Protein AF-A0A3N5RIR8-F1 (afdb_monomer_lite)

Structure (mmCIF, N/CA/C/O backbone):
data_AF-A0A3N5RIR8-F1
#
_entry.id   AF-A0A3N5RIR8-F1
#
loop_
_atom_site.group_PDB
_atom_site.id
_atom_site.type_symbol
_atom_site.label_atom_id
_atom_site.label_alt_id
_atom_site.label_comp_id
_atom_site.label_asym_id
_atom_site.label_entity_id
_atom_site.label_seq_id
_atom_site.pdbx_PDB_ins_code
_atom_site.Cartn_x
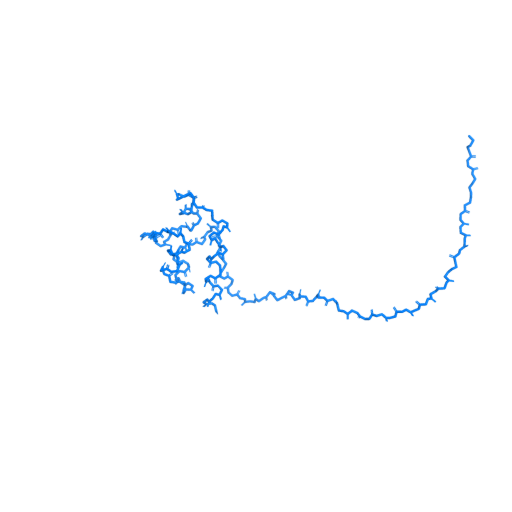_atom_site.Cartn_y
_atom_site.Cartn_z
_atom_site.occupancy
_atom_site.B_iso_or_equiv
_atom_site.auth_seq_id
_atom_site.auth_comp_id
_atom_site.auth_asym_id
_atom_site.auth_atom_id
_atom_site.pdbx_PDB_model_num
ATOM 1 N N . MET A 1 1 ? 22.338 10.396 70.751 1.00 48.44 1 MET A N 1
ATOM 2 C CA . MET A 1 1 ? 22.856 9.198 71.443 1.00 48.44 1 MET A CA 1
ATOM 3 C C . MET A 1 1 ? 22.903 8.098 70.391 1.00 48.44 1 MET A C 1
ATOM 5 O O . MET A 1 1 ? 21.846 7.631 70.004 1.00 48.44 1 MET A O 1
ATOM 9 N N . VAL A 1 2 ? 23.935 8.100 69.550 1.00 46.50 2 VAL A N 1
ATOM 10 C CA . VAL A 1 2 ? 25.085 7.170 69.574 1.00 46.50 2 VAL A CA 1
ATOM 11 C C . VAL A 1 2 ? 24.690 5.695 69.788 1.00 46.50 2 VAL A C 1
ATOM 13 O O . VAL A 1 2 ? 24.258 5.315 70.871 1.00 46.50 2 VAL A O 1
ATOM 16 N N . ASP A 1 3 ? 24.772 4.958 68.679 1.00 57.19 3 ASP A N 1
ATOM 17 C CA . ASP A 1 3 ? 25.299 3.601 68.442 1.00 57.19 3 ASP A CA 1
ATOM 18 C C . ASP A 1 3 ? 25.165 2.472 69.490 1.00 57.19 3 ASP A C 1
ATOM 20 O O . ASP A 1 3 ? 25.750 2.565 70.566 1.00 57.19 3 ASP A O 1
ATOM 24 N N . PHE A 1 4 ? 24.561 1.331 69.083 1.00 49.72 4 PHE A N 1
ATOM 25 C CA . PHE A 1 4 ? 24.947 -0.058 69.459 1.00 49.72 4 PHE A CA 1
ATOM 26 C C . PHE A 1 4 ? 24.170 -1.119 68.603 1.00 49.72 4 PHE A C 1
ATOM 28 O O . PHE A 1 4 ? 22.953 -1.185 68.725 1.00 49.72 4 PHE A O 1
ATOM 35 N N . ILE A 1 5 ? 24.749 -1.812 67.591 1.00 60.72 5 ILE A N 1
ATOM 36 C CA . ILE A 1 5 ? 25.479 -3.130 67.600 1.00 60.72 5 ILE A CA 1
ATOM 37 C C . ILE A 1 5 ? 24.543 -4.382 67.401 1.00 60.72 5 ILE A C 1
ATOM 39 O O . ILE A 1 5 ? 23.344 -4.248 67.605 1.00 60.72 5 ILE A O 1
ATOM 43 N N . PRO A 1 6 ? 24.977 -5.546 66.834 1.00 60.19 6 PRO A N 1
ATOM 44 C CA . PRO A 1 6 ? 24.784 -5.906 65.424 1.00 60.19 6 PRO A CA 1
ATOM 45 C C . PRO A 1 6 ? 24.237 -7.361 65.248 1.00 60.19 6 PRO A C 1
ATOM 47 O O . PRO A 1 6 ? 23.885 -8.038 66.204 1.00 60.19 6 PRO A O 1
ATOM 50 N N . SER A 1 7 ? 24.249 -7.858 64.006 1.00 48.38 7 SER A N 1
ATOM 51 C CA . SER A 1 7 ? 24.489 -9.257 63.586 1.00 48.38 7 SER A CA 1
ATOM 52 C C . SER A 1 7 ? 23.779 -10.456 64.249 1.00 48.38 7 SER A C 1
ATOM 54 O O . SER A 1 7 ? 24.130 -10.902 65.332 1.00 48.38 7 SER A O 1
ATOM 56 N N . LYS A 1 8 ? 23.029 -11.145 63.371 1.00 57.38 8 LYS A N 1
ATOM 57 C CA . LYS A 1 8 ? 23.027 -12.603 63.108 1.00 57.38 8 LYS A CA 1
ATOM 58 C C . LYS A 1 8 ? 22.589 -13.562 64.226 1.00 57.38 8 LYS A C 1
ATOM 60 O O . LYS A 1 8 ? 23.306 -13.751 65.198 1.00 57.38 8 LYS A O 1
ATOM 65 N N . LYS A 1 9 ? 21.577 -14.391 63.913 1.00 55.19 9 LYS A N 1
ATOM 66 C CA . LYS A 1 9 ? 21.729 -15.823 63.539 1.00 55.19 9 LYS A CA 1
ATOM 67 C C . LYS A 1 9 ? 20.352 -16.507 63.452 1.00 55.19 9 LYS A C 1
ATOM 69 O O . LYS A 1 9 ? 19.616 -16.537 64.426 1.00 55.19 9 LYS A O 1
ATOM 74 N N . GLY A 1 10 ? 20.046 -17.095 62.300 1.00 44.72 10 GLY A N 1
ATOM 75 C CA . GLY A 1 10 ? 18.903 -17.990 62.072 1.00 44.72 10 GLY A CA 1
ATOM 76 C C . GLY A 1 10 ? 19.068 -18.579 60.674 1.00 44.72 10 GLY A C 1
ATOM 77 O O . GLY A 1 10 ? 18.750 -17.919 59.699 1.00 44.72 10 GLY A O 1
ATOM 78 N N . SER A 1 11 ? 19.964 -19.552 60.520 1.00 46.78 11 SER A N 1
ATOM 79 C CA . SER A 1 11 ? 19.652 -20.985 60.542 1.00 46.78 11 SER A CA 1
ATOM 80 C C . SER A 1 11 ? 18.705 -21.361 59.405 1.00 46.78 11 SER A C 1
ATOM 82 O O . SER A 1 11 ? 17.489 -21.282 59.541 1.00 46.78 11 SER A O 1
ATOM 84 N N . GLU A 1 12 ? 19.311 -21.804 58.303 1.00 45.84 12 GLU A N 1
ATOM 85 C CA . GLU A 1 12 ? 18.702 -22.756 57.376 1.00 45.84 12 GLU A CA 1
ATOM 86 C C . GLU A 1 12 ? 18.089 -23.921 58.169 1.00 45.84 12 GLU A C 1
ATOM 88 O O . GLU A 1 12 ? 18.607 -24.331 59.216 1.00 45.84 12 GLU A O 1
ATOM 93 N N . PRO A 1 13 ? 16.964 -24.437 57.671 1.00 55.44 13 PRO A N 1
ATOM 94 C CA . PRO A 1 13 ? 17.111 -25.633 56.861 1.00 55.44 13 PRO A CA 1
ATOM 95 C C . PRO A 1 13 ? 16.577 -25.436 55.445 1.00 55.44 13 PRO A C 1
ATOM 97 O O . PRO A 1 13 ? 15.447 -25.005 55.224 1.00 55.44 13 PRO A O 1
ATOM 100 N N . VAL A 1 14 ? 17.410 -25.837 54.490 1.00 51.22 14 VAL A N 1
ATOM 101 C CA . VAL A 1 14 ? 16.980 -26.283 53.170 1.00 51.22 14 VAL A CA 1
ATOM 102 C C . VAL A 1 14 ? 16.006 -27.456 53.323 1.00 51.22 14 VAL A C 1
ATOM 104 O O . VAL A 1 14 ? 16.292 -28.418 54.039 1.00 51.22 14 VAL A O 1
ATOM 107 N N . PRO A 1 15 ? 14.876 -27.420 52.615 1.00 57.38 15 PRO A N 1
ATOM 108 C CA . PRO A 1 15 ? 14.462 -28.616 51.910 1.00 57.38 15 PRO A CA 1
ATOM 109 C C . PRO A 1 15 ? 14.596 -28.378 50.412 1.00 57.38 15 PRO A C 1
ATOM 111 O O . PRO A 1 15 ? 14.015 -27.462 49.834 1.00 57.38 15 PRO A O 1
ATOM 114 N N . ALA A 1 16 ? 15.393 -29.244 49.796 1.00 57.44 16 ALA A N 1
ATOM 115 C CA . ALA A 1 16 ? 15.375 -29.475 48.371 1.00 57.44 16 ALA A CA 1
ATOM 116 C C . ALA A 1 16 ? 13.930 -29.728 47.913 1.00 57.44 16 ALA A C 1
ATOM 118 O O . ALA A 1 16 ? 13.310 -30.704 48.328 1.00 57.44 16 ALA A O 1
ATOM 119 N N . SER A 1 17 ? 13.422 -28.871 47.033 1.00 55.00 17 SER A N 1
ATOM 120 C CA . SER A 1 17 ? 12.348 -29.237 46.121 1.00 55.00 17 SER A CA 1
ATOM 121 C C . SER A 1 17 ? 12.812 -28.868 44.728 1.00 55.00 17 SER A C 1
ATOM 123 O O . SER A 1 17 ? 12.805 -27.713 44.311 1.00 55.00 17 SER A O 1
ATOM 125 N N . VAL A 1 18 ? 13.322 -29.893 44.065 1.00 57.09 18 VAL A N 1
ATOM 126 C CA . VAL A 1 18 ? 13.576 -29.916 42.638 1.00 57.09 18 VAL A CA 1
ATOM 127 C C . VAL A 1 18 ? 12.220 -29.776 41.954 1.00 57.09 18 VAL A C 1
ATOM 129 O O . VAL A 1 18 ? 11.382 -30.658 42.103 1.00 57.09 18 VAL A O 1
ATOM 132 N N . GLU A 1 19 ? 12.015 -28.721 41.176 1.00 48.31 19 GLU A N 1
ATOM 133 C CA . GLU A 1 19 ? 11.225 -28.872 39.961 1.00 48.31 19 GLU A CA 1
ATOM 134 C C . GLU A 1 19 ? 11.980 -28.225 38.809 1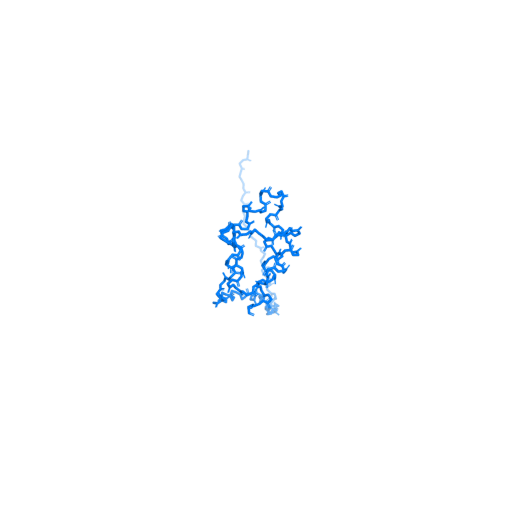.00 48.31 19 GLU A C 1
ATOM 136 O O . GLU A 1 19 ? 12.425 -27.077 38.845 1.00 48.31 19 GLU A O 1
ATOM 141 N N . VAL A 1 20 ? 12.238 -29.083 37.838 1.00 49.81 20 VAL A N 1
ATOM 142 C CA . VAL A 1 20 ? 12.987 -28.825 36.630 1.00 49.81 20 VAL A CA 1
ATOM 143 C C . VAL A 1 20 ? 12.105 -27.991 35.703 1.00 49.81 20 VAL A C 1
ATOM 145 O O . VAL A 1 20 ? 10.924 -28.268 35.540 1.00 49.81 20 VAL A O 1
ATOM 148 N N . GLN A 1 21 ? 12.735 -26.980 35.115 1.00 51.75 21 GLN A N 1
ATOM 149 C CA . GLN A 1 21 ? 12.305 -26.111 34.017 1.00 51.75 21 GLN A CA 1
ATOM 150 C C . GLN A 1 21 ? 11.335 -26.768 33.004 1.00 51.75 21 GLN A C 1
ATOM 152 O O . GLN A 1 21 ? 11.463 -27.951 32.687 1.00 51.75 21 GLN A O 1
ATOM 157 N N . PRO A 1 22 ? 10.509 -25.948 32.336 1.00 48.28 22 PRO A N 1
ATOM 158 C CA . PRO A 1 22 ? 11.015 -25.447 31.065 1.00 48.28 22 PRO A CA 1
ATOM 159 C C . PRO A 1 22 ? 11.069 -23.922 31.031 1.00 48.28 22 PRO A C 1
ATOM 161 O O . PRO A 1 22 ? 10.079 -23.218 31.203 1.00 48.28 22 PRO A O 1
ATOM 164 N N . VAL A 1 23 ? 12.265 -23.434 30.732 1.00 49.91 23 VAL A N 1
ATOM 165 C CA . VAL A 1 23 ? 12.447 -22.215 29.961 1.00 49.91 23 VAL A CA 1
ATOM 166 C C . VAL A 1 23 ? 11.740 -22.412 28.614 1.00 49.91 23 VAL A C 1
ATOM 168 O O . VAL A 1 23 ? 12.066 -23.360 27.900 1.00 49.91 23 VAL A O 1
ATOM 171 N N . PRO A 1 24 ? 10.813 -21.546 28.197 1.00 50.19 24 PRO A N 1
ATOM 172 C CA . PRO A 1 24 ? 10.799 -21.165 26.793 1.00 50.19 24 PRO A CA 1
ATOM 173 C C . PRO A 1 24 ? 12.074 -20.308 26.613 1.00 50.19 24 PRO A C 1
ATOM 175 O O . PRO A 1 24 ? 12.214 -19.298 27.285 1.00 50.19 24 PRO A O 1
ATOM 178 N N . THR A 1 25 ? 13.123 -20.613 25.841 1.00 49.41 25 THR A N 1
ATOM 179 C CA . THR A 1 25 ? 13.254 -21.423 24.619 1.00 49.41 25 THR A CA 1
ATOM 180 C C . THR A 1 25 ? 12.018 -21.374 23.727 1.00 49.41 25 THR A C 1
ATOM 182 O O . THR A 1 25 ? 11.557 -22.369 23.188 1.00 49.41 25 THR A O 1
ATOM 185 N N . GLU A 1 26 ? 11.524 -20.165 23.498 1.00 47.12 26 GLU A N 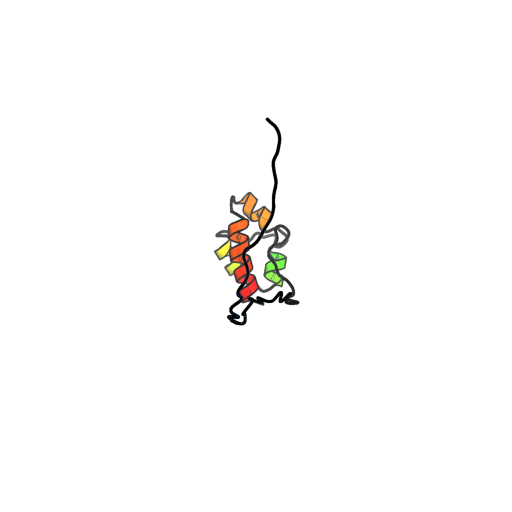1
ATOM 186 C CA . GLU A 1 26 ? 11.403 -19.732 22.108 1.00 47.12 26 GLU A CA 1
ATOM 187 C C . GLU A 1 26 ? 12.758 -19.104 21.785 1.00 47.12 26 GLU A C 1
ATOM 189 O O . GLU A 1 26 ? 13.088 -18.008 22.214 1.00 47.12 26 GLU A O 1
ATOM 194 N N . LYS A 1 27 ? 13.722 -19.926 21.369 1.00 43.44 27 LYS A N 1
ATOM 195 C CA . LYS A 1 27 ? 14.051 -20.022 19.951 1.00 43.44 27 LYS A CA 1
ATOM 196 C C . LYS A 1 27 ? 14.113 -18.624 19.347 1.00 43.44 27 LYS A C 1
ATOM 198 O O . LYS A 1 27 ? 13.222 -18.199 18.625 1.00 43.44 27 LYS A O 1
ATOM 203 N N . GLU A 1 28 ? 15.263 -17.998 19.556 1.00 47.22 28 GLU A N 1
ATOM 204 C CA . GLU A 1 28 ? 15.963 -17.307 18.481 1.00 47.22 28 GLU A CA 1
ATOM 205 C C . GLU A 1 28 ? 16.139 -18.297 17.314 1.00 47.22 28 GLU A C 1
ATOM 207 O O . GLU A 1 28 ? 17.202 -18.853 17.066 1.00 47.22 28 GLU A O 1
ATOM 212 N N . THR A 1 29 ? 15.047 -18.604 16.619 1.00 39.09 29 THR A N 1
ATOM 213 C CA . THR A 1 29 ? 15.109 -18.949 15.213 1.00 39.09 29 THR A CA 1
ATOM 214 C C . THR A 1 29 ? 15.220 -17.599 14.536 1.00 39.09 29 THR A C 1
ATOM 216 O O . THR A 1 29 ? 14.236 -16.985 14.149 1.00 39.09 29 THR A O 1
ATOM 219 N N . HIS A 1 30 ? 16.458 -17.109 14.452 1.00 43.44 30 HIS A N 1
ATOM 220 C CA . HIS A 1 30 ? 16.863 -16.327 13.298 1.00 43.44 30 HIS A CA 1
ATOM 221 C C . HIS A 1 30 ? 16.746 -17.315 12.141 1.00 43.44 30 HIS A C 1
ATOM 223 O O . HIS A 1 30 ? 17.699 -18.004 11.776 1.00 43.44 30 HIS A O 1
ATOM 229 N N . THR A 1 31 ? 15.509 -17.516 11.687 1.00 40.53 31 THR A N 1
ATOM 230 C CA . THR A 1 31 ? 15.246 -18.069 10.382 1.00 40.53 31 THR A CA 1
ATOM 231 C C . THR A 1 31 ? 16.089 -17.199 9.479 1.00 40.53 31 THR A C 1
ATOM 233 O O . THR A 1 31 ? 15.938 -15.978 9.445 1.00 40.53 31 THR A O 1
ATOM 236 N N . GLU A 1 32 ? 16.995 -17.826 8.752 1.00 43.38 32 GLU A N 1
ATOM 237 C CA . GLU A 1 32 ? 17.477 -17.315 7.480 1.00 43.38 32 GLU A CA 1
ATOM 238 C C . GLU A 1 32 ? 16.280 -17.310 6.502 1.00 43.38 32 GLU A C 1
ATOM 240 O O . GLU A 1 32 ? 16.315 -17.904 5.432 1.00 43.38 32 GLU A O 1
ATOM 245 N N . SER A 1 33 ? 15.159 -16.712 6.920 1.00 45.69 33 SER A N 1
ATOM 246 C CA . SER A 1 33 ? 14.090 -16.293 6.046 1.00 45.69 33 SER A CA 1
ATOM 247 C C . SER A 1 33 ? 14.695 -15.136 5.296 1.00 45.69 33 SER A C 1
ATOM 249 O O . SER A 1 33 ? 15.361 -14.257 5.850 1.00 45.69 33 SER A O 1
ATOM 251 N N . THR A 1 34 ? 14.521 -15.178 3.997 1.00 50.12 34 THR A N 1
ATOM 252 C CA . THR A 1 34 ? 14.858 -14.074 3.124 1.00 50.12 34 THR A CA 1
ATOM 253 C C . THR A 1 34 ? 13.876 -12.969 3.502 1.00 50.12 34 THR A C 1
ATOM 255 O O . THR A 1 34 ? 12.821 -12.912 2.901 1.00 50.12 34 THR A O 1
ATOM 258 N N . ASP A 1 35 ? 14.161 -12.219 4.577 1.00 60.91 35 ASP A N 1
ATOM 259 C CA . ASP A 1 35 ? 13.212 -11.444 5.393 1.00 60.91 35 ASP A CA 1
ATOM 260 C C . ASP A 1 35 ? 12.544 -10.360 4.542 1.00 60.91 35 ASP A C 1
ATOM 262 O O . ASP A 1 35 ? 12.963 -9.194 4.506 1.00 60.91 35 ASP A O 1
ATOM 266 N N . ARG A 1 36 ? 11.523 -10.785 3.792 1.00 79.44 36 ARG A N 1
ATOM 267 C CA . ARG A 1 36 ? 10.649 -9.978 2.950 1.00 79.44 36 ARG A CA 1
ATOM 268 C C . ARG A 1 36 ? 9.732 -9.201 3.886 1.00 79.44 36 ARG A C 1
ATOM 270 O O . ARG A 1 36 ? 8.539 -9.447 4.023 1.00 79.44 36 ARG A O 1
ATOM 277 N N . MET A 1 37 ? 10.347 -8.296 4.640 1.00 84.75 37 MET A N 1
ATOM 278 C CA . MET A 1 37 ? 9.661 -7.487 5.625 1.00 84.75 37 MET A CA 1
ATOM 279 C C . MET A 1 37 ? 9.280 -6.141 5.030 1.00 84.75 37 MET A C 1
ATOM 281 O O . MET A 1 37 ? 10.146 -5.364 4.608 1.00 84.75 37 MET A O 1
ATOM 285 N N . VAL A 1 38 ? 7.986 -5.841 5.087 1.00 88.56 38 VAL A N 1
ATOM 286 C CA . VAL A 1 38 ? 7.392 -4.589 4.630 1.00 88.56 38 VAL A CA 1
ATOM 287 C C . VAL A 1 38 ? 7.866 -3.455 5.535 1.00 88.56 38 VAL A C 1
ATOM 289 O O . VAL A 1 38 ? 7.420 -3.264 6.668 1.00 88.56 38 VAL A O 1
ATOM 292 N N . LYS A 1 39 ? 8.820 -2.678 5.031 1.00 88.00 39 LYS A N 1
ATOM 293 C CA . LYS A 1 39 ? 9.413 -1.522 5.710 1.00 88.00 39 LYS A CA 1
ATOM 294 C C . LYS A 1 39 ? 8.914 -0.246 5.044 1.00 88.00 39 LYS A C 1
ATOM 296 O O . LYS A 1 39 ? 8.409 -0.253 3.931 1.00 88.00 39 LYS A O 1
ATOM 301 N N . GLY A 1 40 ? 9.123 0.905 5.680 1.00 82.94 40 GLY A N 1
ATOM 302 C CA . GLY A 1 40 ? 8.754 2.196 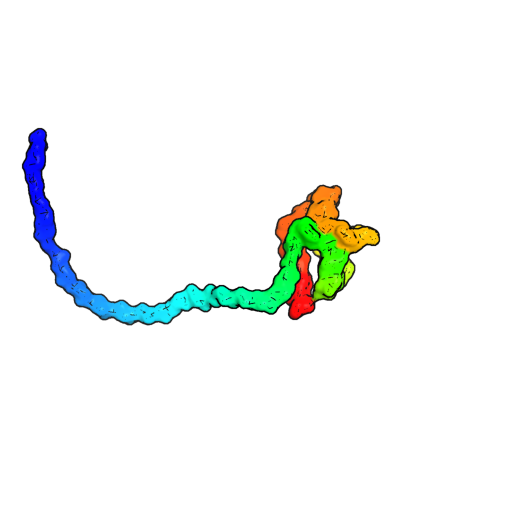5.076 1.00 82.94 40 GLY A CA 1
ATOM 303 C C . GLY A 1 40 ? 9.492 2.531 3.768 1.00 82.94 40 GLY A C 1
ATOM 304 O O . GLY A 1 40 ? 9.143 3.509 3.118 1.00 82.94 40 GLY A O 1
ATOM 305 N N . LYS A 1 41 ? 10.515 1.737 3.418 1.00 87.69 41 LYS A N 1
ATOM 306 C CA . LYS A 1 41 ? 11.271 1.787 2.160 1.00 87.69 41 LYS A CA 1
ATOM 307 C C . LYS A 1 41 ? 10.811 0.749 1.120 1.00 87.69 41 LYS A C 1
ATOM 309 O O . LYS A 1 41 ? 11.368 0.722 0.031 1.00 87.69 41 LYS A O 1
ATOM 314 N N . THR A 1 42 ? 9.874 -0.126 1.483 1.00 90.94 42 THR A N 1
ATOM 315 C CA . THR A 1 42 ? 9.300 -1.136 0.591 1.00 90.94 42 THR A CA 1
ATOM 316 C C . THR A 1 42 ? 8.411 -0.430 -0.420 1.00 90.94 42 THR A C 1
ATOM 318 O O . THR A 1 42 ? 7.615 0.451 -0.070 1.00 90.94 42 THR A O 1
ATOM 321 N N . THR A 1 43 ? 8.599 -0.781 -1.682 1.00 93.06 43 THR A N 1
ATOM 322 C CA . THR A 1 43 ? 7.804 -0.290 -2.804 1.00 93.06 43 THR A CA 1
ATOM 323 C C . THR A 1 43 ? 6.766 -1.331 -3.180 1.00 93.06 43 THR A C 1
ATOM 325 O O . THR A 1 43 ? 6.876 -2.496 -2.802 1.00 93.06 43 THR A O 1
ATOM 328 N N . PHE A 1 44 ? 5.757 -0.933 -3.947 1.00 90.88 44 PHE A N 1
ATOM 329 C CA . PHE A 1 44 ? 4.816 -1.910 -4.485 1.00 90.88 44 PHE A CA 1
ATOM 330 C C . PHE A 1 44 ? 5.504 -2.918 -5.411 1.00 90.88 44 PHE A C 1
ATOM 332 O O . PHE A 1 44 ? 5.164 -4.090 -5.374 1.00 90.88 44 PHE A O 1
ATOM 339 N N . ALA A 1 45 ? 6.523 -2.496 -6.163 1.00 91.19 45 ALA A N 1
ATOM 340 C CA . ALA A 1 45 ? 7.346 -3.370 -6.993 1.00 91.19 45 ALA A CA 1
ATOM 341 C C . ALA A 1 45 ? 7.969 -4.505 -6.174 1.00 91.19 45 ALA A C 1
ATOM 343 O O . ALA A 1 45 ? 7.869 -5.650 -6.583 1.00 91.19 45 ALA A O 1
ATOM 344 N N . ASP A 1 46 ? 8.524 -4.196 -5.000 1.00 91.19 46 ASP A N 1
ATOM 345 C CA . ASP A 1 46 ? 9.113 -5.184 -4.091 1.00 91.19 46 ASP A CA 1
ATOM 346 C C . ASP A 1 46 ? 8.047 -6.202 -3.636 1.00 91.19 46 ASP A C 1
ATOM 348 O O . ASP A 1 46 ? 8.268 -7.403 -3.714 1.00 91.19 46 ASP A O 1
ATOM 352 N N . LEU A 1 47 ? 6.832 -5.749 -3.294 1.00 89.06 47 LEU A N 1
ATOM 353 C CA . LEU A 1 47 ? 5.712 -6.640 -2.942 1.00 89.06 47 LEU A CA 1
ATOM 354 C C . LEU A 1 47 ? 5.277 -7.544 -4.107 1.00 89.06 47 LEU A C 1
ATOM 356 O O . LEU A 1 47 ? 5.014 -8.729 -3.901 1.00 89.06 47 LEU A O 1
ATOM 360 N N . LEU A 1 48 ? 5.226 -7.001 -5.325 1.00 89.38 48 LEU A N 1
ATOM 361 C CA . LEU A 1 48 ? 4.912 -7.763 -6.536 1.00 89.38 48 LEU A CA 1
ATOM 362 C C . LEU A 1 48 ? 6.019 -8.773 -6.865 1.00 89.38 48 LEU A C 1
ATOM 364 O O . LEU A 1 48 ? 5.730 -9.918 -7.207 1.00 89.38 48 LEU A O 1
ATOM 368 N N . GLU A 1 49 ? 7.286 -8.382 -6.713 1.00 89.69 49 GLU A N 1
ATOM 369 C CA . GLU A 1 49 ? 8.446 -9.271 -6.852 1.00 89.69 49 GLU A CA 1
ATOM 370 C C . GLU A 1 49 ? 8.425 -10.394 -5.811 1.00 89.69 49 GLU A C 1
ATOM 372 O O . GLU A 1 49 ? 8.876 -11.506 -6.082 1.00 89.69 49 GLU A O 1
ATOM 377 N N . TRP A 1 50 ? 7.861 -10.132 -4.633 1.00 89.50 50 TRP A N 1
ATOM 378 C CA . TRP A 1 50 ? 7.682 -11.130 -3.585 1.00 89.50 50 TRP A CA 1
ATOM 379 C C . TRP A 1 50 ? 6.521 -12.091 -3.850 1.00 89.50 50 TRP A C 1
ATOM 381 O O . TRP A 1 50 ? 6.415 -13.090 -3.143 1.00 89.50 50 TRP A O 1
ATOM 391 N N . GLY A 1 51 ? 5.698 -11.840 -4.871 1.00 87.44 51 GLY A N 1
ATOM 392 C CA . GLY A 1 51 ? 4.576 -12.694 -5.256 1.00 87.44 51 GLY A CA 1
ATOM 393 C C . GLY A 1 51 ? 3.227 -12.256 -4.691 1.00 87.44 51 GLY A C 1
ATOM 394 O O . GLY A 1 51 ? 2.232 -12.954 -4.893 1.00 87.44 51 GLY A O 1
ATOM 395 N N . VAL A 1 52 ? 3.157 -11.104 -4.019 1.00 89.50 52 VAL A N 1
ATOM 396 C CA . VAL A 1 52 ? 1.871 -10.515 -3.637 1.00 89.50 52 VAL A CA 1
ATOM 397 C C . VAL A 1 52 ? 1.176 -10.018 -4.903 1.00 89.50 52 VAL A C 1
ATOM 399 O O . VAL A 1 52 ? 1.795 -9.379 -5.747 1.00 89.50 52 VAL A O 1
ATOM 402 N N . SER A 1 53 ? -0.107 -10.327 -5.065 1.00 89.62 53 SER A N 1
ATOM 403 C CA . SER A 1 53 ? -0.876 -9.877 -6.231 1.00 89.62 53 SER A CA 1
ATOM 404 C C . SER A 1 53 ? -1.324 -8.425 -6.077 1.00 89.62 53 SER A C 1
ATOM 406 O O . SER A 1 53 ? -1.642 -7.997 -4.970 1.00 89.62 53 SER A O 1
ATOM 408 N N . GLU A 1 54 ? -1.408 -7.696 -7.193 1.00 88.75 54 GLU A N 1
ATOM 409 C CA . GLU A 1 54 ? -1.908 -6.312 -7.232 1.00 88.75 54 GLU A CA 1
ATOM 410 C C . GLU A 1 54 ? -3.282 -6.192 -6.559 1.00 88.75 54 GLU A C 1
ATOM 412 O O . GLU A 1 54 ? -3.454 -5.377 -5.663 1.00 88.75 54 GLU A O 1
ATOM 417 N N . ASP A 1 55 ? -4.202 -7.101 -6.880 1.00 89.19 55 ASP A N 1
ATOM 418 C CA . ASP A 1 55 ? -5.551 -7.153 -6.303 1.00 89.19 55 ASP A CA 1
ATOM 419 C C . ASP A 1 55 ? -5.541 -7.237 -4.762 1.00 89.19 55 ASP A C 1
ATOM 421 O O . ASP A 1 55 ? -6.233 -6.481 -4.085 1.00 89.19 55 ASP A O 1
ATOM 425 N N . ALA A 1 56 ? -4.664 -8.068 -4.187 1.00 90.12 56 ALA A N 1
ATOM 426 C CA . ALA A 1 56 ? -4.535 -8.200 -2.735 1.00 90.12 56 ALA A CA 1
ATOM 427 C C . ALA A 1 56 ? -3.974 -6.922 -2.084 1.00 90.12 56 ALA A C 1
ATOM 429 O O . ALA A 1 56 ? -4.365 -6.553 -0.976 1.00 90.12 56 ALA A O 1
ATOM 430 N N . LEU A 1 57 ? -3.066 -6.225 -2.773 1.00 88.81 57 LEU A N 1
ATOM 431 C CA . LEU A 1 57 ? -2.566 -4.924 -2.331 1.00 88.81 57 LEU A CA 1
ATOM 432 C C . LEU A 1 57 ? -3.682 -3.875 -2.379 1.00 88.81 57 LEU A C 1
ATOM 434 O O . LEU A 1 57 ? -3.827 -3.115 -1.427 1.00 88.81 57 LEU A O 1
ATOM 438 N N . GLU A 1 58 ? -4.485 -3.848 -3.443 1.00 90.62 58 GLU A N 1
ATOM 439 C CA . GLU A 1 58 ? -5.630 -2.941 -3.587 1.00 90.62 58 GLU A CA 1
ATOM 440 C C . GLU A 1 58 ? -6.698 -3.188 -2.517 1.00 90.62 58 GLU A C 1
ATOM 442 O O . GLU A 1 58 ? -7.224 -2.225 -1.958 1.00 90.62 58 GLU A O 1
ATOM 447 N N . GLU A 1 59 ? -6.973 -4.450 -2.168 1.00 90.25 59 GLU A N 1
ATOM 448 C CA . GLU A 1 59 ? -7.874 -4.799 -1.063 1.00 90.25 59 GLU A CA 1
ATOM 449 C C . GLU A 1 59 ? -7.355 -4.288 0.285 1.00 90.25 59 GLU A C 1
ATOM 451 O O . GLU A 1 59 ? -8.112 -3.688 1.050 1.00 90.25 59 GLU A O 1
ATOM 456 N N . VAL A 1 60 ? -6.061 -4.478 0.570 1.00 89.50 60 VAL A N 1
ATOM 457 C CA . VAL A 1 60 ? -5.449 -4.014 1.825 1.00 89.50 60 VAL A CA 1
ATOM 458 C C . VAL A 1 60 ? -5.412 -2.490 1.900 1.00 89.50 60 VAL A C 1
ATOM 460 O O . VAL A 1 60 ? -5.708 -1.904 2.941 1.00 89.50 60 VAL A O 1
ATOM 463 N N . LEU A 1 61 ? -5.039 -1.831 0.805 1.00 88.12 61 LEU A N 1
ATOM 464 C CA . LEU A 1 61 ? -4.946 -0.376 0.744 1.00 88.12 61 LEU A CA 1
ATOM 465 C C . LEU A 1 61 ? -6.330 0.276 0.704 1.00 88.12 61 LEU A C 1
ATOM 467 O O . LEU A 1 61 ? -6.472 1.412 1.152 1.00 88.12 61 LEU A O 1
ATOM 471 N N . GLY A 1 62 ? -7.335 -0.411 0.156 1.00 86.56 62 GLY A N 1
ATOM 472 C CA . GLY A 1 62 ? -8.650 0.147 -0.156 1.00 86.56 62 GLY A CA 1
ATOM 473 C C . GLY A 1 62 ? -8.622 1.171 -1.296 1.00 86.56 62 GLY A C 1
ATOM 474 O O . GLY A 1 62 ? -9.582 1.921 -1.477 1.00 86.56 62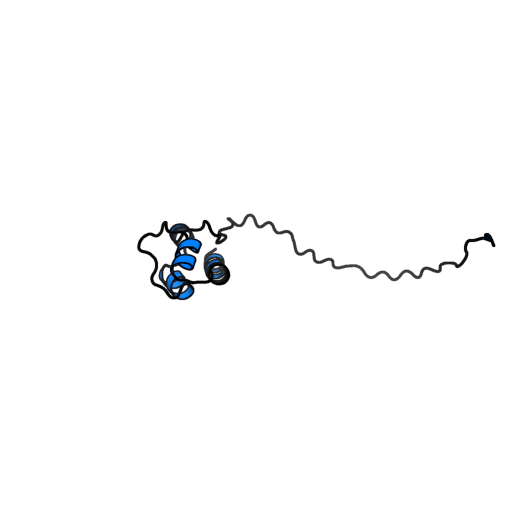 GLY A O 1
ATOM 475 N N . PHE A 1 63 ? -7.518 1.234 -2.042 1.00 85.12 63 PHE A N 1
ATOM 476 C CA . PHE A 1 63 ? -7.288 2.166 -3.139 1.00 85.12 63 PHE A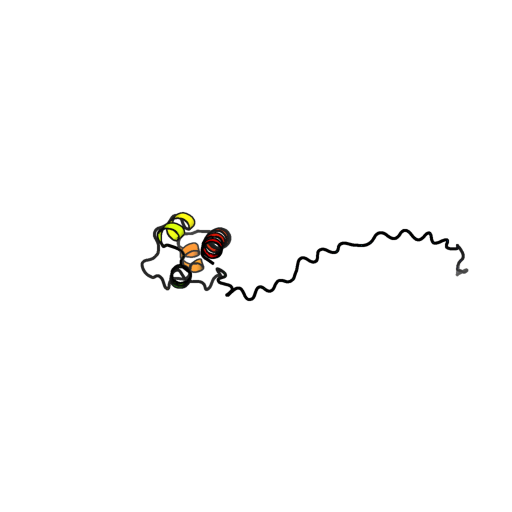 CA 1
ATOM 477 C C . PHE A 1 63 ? -6.640 1.443 -4.315 1.00 85.12 63 PHE A C 1
ATOM 479 O O . PHE A 1 63 ? -5.876 0.501 -4.094 1.00 85.12 63 PHE A O 1
ATOM 486 N N . PRO A 1 64 ? -6.894 1.916 -5.548 1.00 84.88 64 PRO A N 1
ATOM 487 C CA . PRO A 1 64 ? -6.228 1.368 -6.709 1.00 84.88 64 PRO A CA 1
ATOM 488 C C . PRO A 1 64 ? -4.718 1.562 -6.601 1.00 84.88 64 PRO A C 1
ATOM 490 O O . PRO A 1 64 ? -4.236 2.608 -6.145 1.00 84.88 64 PRO A O 1
ATOM 493 N N . LEU A 1 65 ? -3.981 0.549 -7.039 1.00 83.25 65 LEU A N 1
ATOM 494 C CA . LEU A 1 65 ? -2.528 0.532 -6.970 1.00 83.25 65 LEU A CA 1
ATOM 495 C C . LEU A 1 65 ? -1.950 1.683 -7.809 1.00 83.25 65 LEU A C 1
ATOM 497 O O . LEU A 1 65 ? -2.454 1.969 -8.903 1.00 83.25 65 LEU A O 1
ATOM 501 N N . PRO A 1 66 ? -0.903 2.386 -7.342 1.00 79.75 66 PRO A N 1
ATOM 502 C CA . PRO A 1 66 ? -0.312 3.449 -8.138 1.00 79.75 66 PRO A CA 1
ATOM 503 C C . PRO A 1 66 ? 0.249 2.895 -9.450 1.00 79.75 66 PRO A C 1
ATOM 505 O O . PRO A 1 66 ? 0.964 1.897 -9.467 1.00 79.75 66 PRO A O 1
ATOM 508 N N . ALA A 1 67 ? 0.034 3.626 -10.549 1.00 76.88 67 ALA A N 1
ATOM 509 C CA . ALA A 1 67 ? 0.624 3.303 -11.854 1.00 76.88 67 ALA A CA 1
ATOM 510 C C . ALA A 1 67 ? 2.169 3.260 -11.828 1.00 76.88 67 ALA A C 1
ATOM 512 O O . ALA A 1 67 ? 2.799 2.742 -12.748 1.00 76.88 67 ALA A O 1
ATOM 513 N N . ALA A 1 68 ? 2.780 3.829 -10.783 1.00 83.56 68 ALA A N 1
ATOM 514 C CA . ALA A 1 68 ? 4.198 3.730 -10.488 1.00 83.56 68 ALA A CA 1
ATOM 515 C C . ALA A 1 68 ? 4.445 2.637 -9.425 1.00 83.56 68 ALA A C 1
ATOM 517 O O . ALA A 1 68 ? 4.419 2.946 -8.232 1.00 83.56 68 ALA A O 1
ATOM 518 N N . PRO A 1 69 ? 4.775 1.388 -9.810 1.00 81.62 69 PRO A N 1
ATOM 519 C CA . PRO A 1 69 ? 5.073 0.325 -8.845 1.00 81.62 69 PRO A CA 1
ATOM 520 C C . PRO A 1 69 ? 6.326 0.634 -8.004 1.00 81.62 69 PRO A C 1
ATOM 522 O O . PRO A 1 69 ? 6.475 0.148 -6.890 1.00 81.62 69 PRO A O 1
ATOM 525 N N . GLY A 1 70 ? 7.216 1.513 -8.478 1.00 87.81 70 GLY A N 1
ATOM 526 C CA . GLY A 1 70 ? 8.352 2.015 -7.695 1.00 87.81 70 GLY A CA 1
ATOM 527 C C . GLY A 1 70 ? 7.983 2.991 -6.567 1.00 87.81 70 GLY A C 1
ATOM 528 O O . GLY A 1 70 ? 8.876 3.440 -5.852 1.00 87.81 70 GLY A O 1
ATOM 529 N N . MET A 1 71 ? 6.706 3.350 -6.406 1.00 90.00 71 MET A N 1
ATOM 530 C CA . MET A 1 71 ? 6.249 4.200 -5.309 1.00 90.00 71 MET A CA 1
ATOM 531 C C . MET A 1 71 ? 6.382 3.466 -3.971 1.00 90.00 71 MET A C 1
ATOM 533 O O . MET A 1 71 ? 6.109 2.270 -3.855 1.00 90.00 71 MET A O 1
ATOM 537 N N . LEU A 1 72 ? 6.817 4.201 -2.949 1.00 91.94 72 LEU A N 1
ATOM 538 C CA . LEU A 1 72 ? 6.926 3.695 -1.588 1.00 91.94 72 LEU A CA 1
ATOM 539 C C . LEU A 1 72 ? 5.532 3.502 -0.998 1.00 91.94 72 LEU A C 1
ATOM 541 O O . LEU A 1 72 ? 4.733 4.437 -0.976 1.00 91.94 72 LEU A O 1
ATOM 545 N N . VAL A 1 73 ? 5.278 2.333 -0.416 1.00 90.31 73 VAL A N 1
ATOM 546 C CA . VAL A 1 73 ? 3.993 2.026 0.232 1.00 90.31 73 VAL A CA 1
ATOM 547 C C . VAL A 1 73 ? 3.673 3.055 1.316 1.00 90.31 73 VAL A C 1
ATOM 549 O O . VAL A 1 73 ? 2.546 3.530 1.433 1.00 90.31 73 VAL A O 1
ATOM 552 N N . ARG A 1 74 ? 4.685 3.447 2.100 1.00 90.31 74 ARG A N 1
ATOM 553 C CA . ARG A 1 74 ? 4.547 4.460 3.154 1.00 90.31 74 ARG A CA 1
ATOM 554 C C . ARG A 1 74 ? 4.165 5.833 2.612 1.00 90.31 74 ARG A C 1
ATOM 556 O O . ARG A 1 74 ? 3.396 6.537 3.265 1.00 90.31 74 ARG A O 1
ATOM 563 N N . ASP A 1 75 ? 4.732 6.211 1.472 1.00 91.25 75 ASP A N 1
ATOM 564 C CA . ASP A 1 75 ? 4.475 7.499 0.831 1.00 91.25 75 ASP A CA 1
ATOM 565 C C . ASP A 1 75 ? 3.045 7.529 0.294 1.00 91.25 75 ASP A C 1
ATOM 567 O O . ASP A 1 75 ? 2.262 8.370 0.721 1.00 91.25 75 ASP A O 1
ATOM 571 N N . PHE A 1 76 ? 2.647 6.495 -0.455 1.00 90.31 76 PHE A N 1
ATOM 572 C CA . PHE A 1 76 ? 1.270 6.311 -0.920 1.00 90.31 76 PHE A CA 1
ATOM 573 C C . PHE A 1 76 ? 0.257 6.338 0.229 1.00 90.31 76 PHE A C 1
ATOM 575 O O . PHE A 1 76 ? -0.768 7.014 0.147 1.00 90.31 76 PHE A O 1
ATOM 582 N N . CYS A 1 77 ? 0.548 5.643 1.334 1.00 89.50 77 CYS A N 1
ATOM 583 C CA . CYS A 1 77 ? -0.305 5.695 2.515 1.00 89.50 77 CYS A CA 1
ATOM 584 C C . CYS A 1 77 ? -0.410 7.121 3.066 1.00 89.50 77 CYS A C 1
ATOM 586 O O . CYS A 1 77 ? -1.501 7.577 3.382 1.00 89.50 77 CYS A O 1
ATOM 588 N N . SER A 1 78 ? 0.708 7.842 3.152 1.00 90.00 78 SER A N 1
ATOM 589 C CA . SER A 1 78 ? 0.727 9.213 3.670 1.00 90.00 78 SER A CA 1
ATOM 590 C C . SER A 1 78 ? -0.043 10.182 2.767 1.00 90.00 78 SER A C 1
ATOM 592 O O . SER A 1 78 ? -0.774 11.024 3.283 1.00 90.00 78 SER A O 1
ATOM 594 N N . GLU A 1 79 ? 0.064 10.040 1.442 1.00 90.50 79 GLU A N 1
ATOM 595 C CA . GLU A 1 79 ? -0.664 10.863 0.466 1.00 90.50 79 GLU A CA 1
ATOM 596 C C . GLU A 1 79 ? -2.180 10.622 0.506 1.00 90.50 79 GLU A C 1
ATOM 598 O O . GLU A 1 79 ? -2.960 11.567 0.399 1.00 90.50 79 GLU A O 1
ATOM 603 N N . ASN A 1 80 ? -2.606 9.374 0.724 1.00 88.75 80 ASN A N 1
ATOM 604 C CA . ASN A 1 80 ? -4.022 8.999 0.808 1.00 88.75 80 ASN A CA 1
ATOM 605 C C . ASN A 1 80 ? -4.606 9.113 2.231 1.00 88.75 80 ASN A C 1
ATOM 607 O O . ASN A 1 80 ? -5.777 8.805 2.447 1.00 88.75 80 ASN A O 1
ATOM 611 N N . GLY A 1 81 ? -3.812 9.546 3.219 1.00 88.81 81 GLY A N 1
ATOM 612 C CA . GLY A 1 81 ? -4.242 9.637 4.619 1.00 88.81 81 GLY A CA 1
ATOM 613 C C . GLY A 1 81 ? -4.447 8.279 5.308 1.00 88.81 81 GLY A C 1
ATOM 614 O O . GLY A 1 81 ? -5.170 8.191 6.300 1.00 88.81 81 GLY A O 1
ATOM 615 N N . LEU A 1 82 ? -3.819 7.221 4.794 1.00 88.75 82 LEU A N 1
ATOM 616 C CA . LEU A 1 82 ? -3.825 5.870 5.347 1.00 88.75 82 LEU A CA 1
ATOM 617 C C . LEU A 1 82 ? -2.763 5.699 6.439 1.00 88.75 82 LEU A C 1
ATOM 619 O O . LEU A 1 82 ? -1.672 6.275 6.409 1.00 88.75 82 LEU A O 1
ATOM 623 N N . SER A 1 83 ? -3.055 4.817 7.392 1.00 89.19 83 SER A N 1
ATOM 624 C CA . SER A 1 83 ? -2.108 4.450 8.445 1.00 89.19 83 SER A CA 1
ATOM 625 C C . SER A 1 83 ? -1.157 3.362 7.957 1.00 89.19 83 SER A C 1
ATOM 627 O O . SER A 1 83 ? -1.486 2.179 7.998 1.00 89.19 83 SER A O 1
ATOM 629 N N . PHE A 1 84 ? 0.059 3.755 7.560 1.00 89.75 84 PHE A N 1
ATOM 630 C CA . PHE A 1 84 ? 1.110 2.811 7.153 1.00 89.75 84 PHE A CA 1
ATOM 631 C C . PHE A 1 84 ? 1.369 1.723 8.205 1.00 89.75 84 PHE A C 1
ATOM 633 O O . PHE A 1 84 ? 1.725 0.607 7.860 1.00 89.75 84 PHE A O 1
ATOM 640 N N . GLU A 1 85 ? 1.194 2.016 9.494 1.00 88.75 85 GLU A N 1
ATOM 641 C CA . GLU A 1 85 ? 1.391 1.022 10.551 1.00 88.75 85 GLU A CA 1
ATOM 642 C C . GLU A 1 85 ? 0.344 -0.087 10.581 1.00 88.75 85 GLU A C 1
ATOM 644 O O . GLU A 1 85 ? 0.680 -1.191 10.993 1.00 88.75 85 GLU A O 1
ATOM 649 N N . THR A 1 86 ? -0.880 0.194 10.141 1.00 90.88 86 THR A N 1
ATOM 650 C CA . THR A 1 86 ? -1.924 -0.818 9.953 1.00 90.88 86 THR A CA 1
ATOM 651 C C . THR A 1 86 ? -1.659 -1.562 8.652 1.00 90.88 86 THR A C 1
ATOM 653 O O . THR A 1 86 ? -1.429 -2.763 8.669 1.00 90.88 86 THR A O 1
ATOM 656 N N . ILE A 1 87 ? -1.519 -0.814 7.553 1.00 91.12 87 ILE A N 1
ATOM 657 C CA . ILE A 1 87 ? -1.290 -1.359 6.213 1.00 91.12 87 ILE A CA 1
ATOM 658 C C . ILE A 1 87 ? -0.062 -2.271 6.167 1.00 91.12 87 ILE A C 1
ATOM 660 O O . ILE A 1 87 ? -0.128 -3.349 5.596 1.00 91.12 87 ILE A O 1
ATOM 664 N N . LYS A 1 88 ? 1.062 -1.897 6.792 1.00 89.19 88 LYS A N 1
ATOM 665 C CA . LYS A 1 88 ? 2.265 -2.746 6.806 1.00 89.19 88 LYS A CA 1
ATOM 666 C C . LYS A 1 88 ? 2.002 -4.111 7.447 1.00 89.19 88 LYS A C 1
ATOM 668 O O . LYS A 1 88 ? 2.677 -5.054 7.069 1.00 89.19 88 LYS A O 1
ATOM 673 N N . ILE A 1 89 ? 1.091 -4.212 8.423 1.00 91.62 89 ILE A N 1
ATOM 674 C CA . ILE A 1 89 ? 0.776 -5.475 9.107 1.00 91.62 89 ILE A CA 1
ATOM 675 C C . ILE A 1 89 ? -0.014 -6.370 8.157 1.00 91.62 89 ILE A C 1
ATOM 677 O O . ILE A 1 89 ? 0.367 -7.519 7.962 1.00 91.62 89 ILE A O 1
ATOM 681 N N . ASP A 1 90 ? -1.051 -5.825 7.522 1.00 91.81 90 ASP A N 1
ATOM 682 C CA . ASP A 1 90 ? -1.843 -6.542 6.521 1.00 91.81 90 ASP A CA 1
ATOM 683 C C . ASP A 1 90 ? -0.984 -6.964 5.319 1.00 91.81 90 ASP A C 1
ATOM 685 O O . ASP A 1 90 ? -0.994 -8.122 4.911 1.00 91.81 90 ASP A O 1
ATOM 689 N N . LEU A 1 91 ? -0.145 -6.059 4.809 1.00 90.56 91 LEU A N 1
ATOM 690 C CA . LEU A 1 91 ? 0.807 -6.370 3.745 1.00 90.56 91 LEU A CA 1
ATOM 691 C C . LEU A 1 91 ? 1.821 -7.429 4.173 1.00 90.56 91 LEU A C 1
ATOM 693 O O . LEU A 1 91 ? 2.117 -8.329 3.397 1.00 90.56 91 LEU A O 1
ATOM 697 N N . GLN A 1 92 ? 2.342 -7.357 5.399 1.00 90.69 92 GLN A N 1
ATOM 698 C CA . GLN A 1 92 ? 3.251 -8.379 5.908 1.00 90.69 92 GLN A CA 1
ATOM 699 C C . GLN A 1 92 ? 2.573 -9.747 5.960 1.00 90.69 92 GLN A C 1
ATOM 701 O O . GLN A 1 92 ? 3.204 -10.737 5.609 1.00 90.69 92 GLN A O 1
ATOM 706 N N . ALA A 1 93 ? 1.299 -9.802 6.352 1.00 90.88 93 ALA A N 1
ATOM 707 C CA . ALA A 1 93 ? 0.527 -11.037 6.356 1.00 90.88 93 ALA A CA 1
ATOM 708 C C . ALA A 1 93 ? 0.314 -11.594 4.939 1.00 90.88 93 ALA A C 1
ATOM 710 O O . ALA A 1 93 ? 0.284 -12.808 4.765 1.00 90.88 93 ALA A O 1
ATOM 711 N N . LEU A 1 94 ? 0.184 -10.742 3.915 1.00 90.19 94 LEU A N 1
ATOM 712 C CA . LEU A 1 94 ? 0.155 -11.194 2.518 1.00 90.19 94 LEU A CA 1
ATOM 713 C C . LEU A 1 94 ? 1.500 -11.771 2.076 1.00 90.19 94 LEU A C 1
ATOM 715 O O . LEU A 1 94 ? 1.534 -12.783 1.386 1.00 90.19 94 LEU A O 1
ATOM 719 N N . VAL A 1 95 ? 2.600 -11.134 2.476 1.00 89.12 95 VAL A N 1
ATOM 720 C CA . VAL A 1 95 ? 3.952 -11.589 2.138 1.00 89.12 95 VAL A CA 1
ATOM 721 C C . VAL A 1 95 ? 4.281 -12.917 2.821 1.00 89.12 95 VAL A C 1
ATOM 723 O O . VAL A 1 95 ? 4.817 -13.812 2.180 1.00 89.12 95 VAL A O 1
ATOM 726 N N . ASP A 1 96 ? 3.904 -13.066 4.090 1.00 88.06 96 ASP A N 1
ATOM 727 C CA . ASP A 1 96 ? 4.042 -14.311 4.857 1.00 88.06 96 ASP A CA 1
ATOM 728 C C . ASP A 1 96 ? 3.233 -15.464 4.236 1.00 88.06 96 ASP A C 1
ATOM 730 O O . ASP A 1 96 ? 3.690 -16.600 4.204 1.00 88.06 96 ASP A O 1
ATOM 734 N N . GLN A 1 97 ? 2.066 -15.170 3.650 1.00 86.44 97 GLN A N 1
ATOM 735 C CA . GLN A 1 97 ? 1.251 -16.167 2.947 1.00 86.44 97 GLN A CA 1
ATOM 736 C C . GLN A 1 97 ? 1.870 -16.684 1.639 1.00 86.44 97 GLN A C 1
ATOM 738 O O . GLN A 1 97 ? 1.472 -17.755 1.177 1.00 86.44 97 GLN A O 1
ATOM 743 N N . VAL A 1 98 ? 2.782 -15.928 1.016 1.00 83.81 98 VAL A N 1
ATOM 744 C CA . VAL A 1 98 ? 3.414 -16.291 -0.267 1.00 83.81 98 VAL A CA 1
ATOM 745 C C . VAL A 1 98 ? 4.866 -16.773 -0.126 1.00 83.81 98 VAL A C 1
ATOM 747 O O . VAL A 1 98 ? 5.480 -17.109 -1.142 1.00 83.81 98 VAL A O 1
ATOM 750 N N . GLU A 1 99 ? 5.430 -16.796 1.090 1.00 66.81 99 GLU A N 1
ATOM 751 C CA . GLU A 1 99 ? 6.774 -17.338 1.379 1.00 66.81 99 GLU A CA 1
ATOM 752 C C . GLU A 1 99 ? 6.821 -18.875 1.400 1.00 66.81 99 GLU A C 1
ATOM 754 O O . GLU A 1 99 ? 5.877 -19.528 1.899 1.00 66.81 99 GLU A O 1
#

Sequence (99 aa):
MVDFIPSKKGSEPVPASVEVQPVPTEKETHTESTDRMVKGKTTFADLLEWGVSEDALEEVLGFPLPAAPGMLVRDFCSENGLSFETIKIDLQALVDQVE

Foldseek 3Di:
DDDDDDDDDDDDDDDDDDDDDDDPPPDPPPPPPVCLQQDQQDFLVSLVVLVQDQVQLCVLQVHHDDPPSNDGPNVVCVVVVHDPVSSSVSSVVSSVVSD

Secondary structure (DSSP, 8-state):
---------------------------------------TT-BHHHHHHTT--HHHHHHHHTSPPPS-TTSBHHHHHHHTT--HHHHHHHHHHHHHHH-

Radius of gyration: 27.72 Å; chains: 1; bounding box: 34×41×83 Å

pLDDT: mean 74.75, std 18.64, range [39.09, 93.06]